Protein AF-A0A523XIL1-F1 (afdb_monomer_lite)

Radius of gyration: 17.93 Å; chains: 1; bounding box: 37×41×55 Å

Structure (mmCIF, N/CA/C/O backbone):
data_AF-A0A523XIL1-F1
#
_entry.id   AF-A0A523XIL1-F1
#
loop_
_atom_site.group_PDB
_atom_site.id
_atom_site.type_symbol
_atom_site.label_atom_id
_atom_site.label_alt_id
_atom_site.label_comp_id
_atom_site.label_asym_id
_atom_site.label_entity_id
_atom_site.label_seq_id
_atom_site.pdbx_PDB_ins_code
_atom_site.Cartn_x
_atom_site.Cartn_y
_atom_site.Cartn_z
_atom_site.occupancy
_atom_site.B_iso_or_equiv
_atom_site.auth_seq_id
_atom_site.auth_comp_id
_atom_site.auth_asym_id
_atom_site.auth_atom_id
_atom_site.pdbx_PDB_model_num
ATOM 1 N N . MET A 1 1 ? 28.418 19.303 -34.680 1.00 49.25 1 MET A N 1
ATOM 2 C CA . MET A 1 1 ? 26.936 19.279 -34.743 1.00 49.25 1 MET A CA 1
ATOM 3 C C . MET A 1 1 ? 26.366 18.131 -33.878 1.00 49.25 1 MET A C 1
ATOM 5 O O . MET A 1 1 ? 25.621 17.296 -34.366 1.00 49.25 1 MET A O 1
ATOM 9 N N . VAL A 1 2 ? 26.742 18.043 -32.588 1.00 55.78 2 VAL A N 1
ATOM 10 C CA . VAL A 1 2 ? 26.441 16.880 -31.701 1.00 55.78 2 VAL A CA 1
ATOM 11 C C . VAL A 1 2 ? 25.466 17.241 -30.556 1.00 55.78 2 VAL A C 1
ATOM 13 O O . VAL A 1 2 ? 25.177 16.432 -29.682 1.00 55.78 2 VAL A O 1
ATOM 16 N N . SER A 1 3 ? 24.906 18.452 -30.538 1.00 60.03 3 SER A N 1
ATOM 17 C CA . SER A 1 3 ? 24.359 19.044 -29.306 1.00 60.03 3 SER A CA 1
ATOM 18 C C . SER A 1 3 ? 22.837 19.013 -29.120 1.00 60.03 3 SER A C 1
ATOM 20 O O . SER A 1 3 ? 22.377 19.521 -28.111 1.00 60.03 3 SER A O 1
ATOM 22 N N . LEU A 1 4 ? 22.035 18.394 -29.994 1.00 55.69 4 LEU A N 1
ATOM 23 C CA . LEU A 1 4 ? 20.567 18.345 -29.796 1.00 55.69 4 LEU A CA 1
ATOM 24 C C . LEU A 1 4 ? 20.019 16.922 -29.633 1.00 55.69 4 LEU A C 1
ATOM 26 O O . LEU A 1 4 ? 19.179 16.668 -28.774 1.00 55.69 4 LEU A O 1
ATOM 30 N N . ARG A 1 5 ? 20.558 15.944 -30.371 1.00 58.25 5 ARG A N 1
ATOM 31 C CA . ARG A 1 5 ? 20.074 14.550 -30.340 1.00 58.25 5 ARG A CA 1
ATOM 32 C C . ARG A 1 5 ? 20.217 13.898 -28.960 1.00 58.25 5 ARG A C 1
ATOM 34 O O . ARG A 1 5 ? 19.351 13.136 -28.538 1.00 58.25 5 ARG A O 1
ATOM 41 N N . ARG A 1 6 ? 21.294 14.218 -28.237 1.00 58.06 6 ARG A N 1
ATOM 42 C CA . ARG A 1 6 ? 21.590 13.676 -26.900 1.00 58.06 6 ARG A CA 1
ATOM 43 C C . ARG A 1 6 ? 20.630 14.211 -25.825 1.00 58.06 6 ARG A C 1
ATOM 45 O O . ARG A 1 6 ? 20.288 13.470 -24.910 1.00 58.06 6 ARG A O 1
ATOM 52 N N . PHE A 1 7 ? 20.150 15.450 -25.974 1.00 60.69 7 PHE A N 1
ATOM 53 C CA . PHE A 1 7 ? 19.191 16.066 -25.050 1.00 60.69 7 PHE A CA 1
ATOM 54 C C . PHE A 1 7 ? 17.798 15.434 -25.131 1.00 60.69 7 PHE A C 1
ATOM 56 O O . PHE A 1 7 ? 17.161 15.259 -24.100 1.00 60.69 7 PHE A O 1
ATOM 63 N N . PHE A 1 8 ? 17.349 15.023 -26.320 1.00 64.38 8 PHE A N 1
ATOM 64 C CA . PHE A 1 8 ? 16.038 14.381 -26.481 1.00 64.38 8 PHE A CA 1
ATOM 65 C C . PHE A 1 8 ? 16.060 12.864 -26.250 1.00 64.38 8 PHE A C 1
ATOM 67 O O . PHE A 1 8 ? 15.080 12.301 -25.773 1.00 64.38 8 PHE A O 1
ATOM 74 N N . THR A 1 9 ? 17.166 12.181 -26.554 1.00 73.94 9 THR A N 1
ATOM 75 C CA . THR A 1 9 ? 17.228 10.709 -26.467 1.00 73.94 9 THR A CA 1
ATOM 76 C C . THR A 1 9 ? 17.473 10.187 -25.051 1.00 73.94 9 THR A C 1
ATOM 78 O O . THR A 1 9 ? 16.869 9.186 -24.679 1.00 73.94 9 THR A O 1
ATOM 81 N N . LEU A 1 10 ? 18.289 10.865 -24.233 1.00 75.12 10 LEU A N 1
ATOM 82 C CA . LEU A 1 10 ? 18.598 10.423 -22.864 1.00 75.12 10 LEU A CA 1
ATOM 83 C C . LEU A 1 10 ? 17.375 10.373 -21.921 1.00 75.12 10 LEU A C 1
ATOM 85 O O . LEU A 1 10 ? 17.272 9.420 -21.148 1.00 75.12 10 LEU A O 1
ATOM 89 N N . PRO A 1 11 ? 16.438 11.341 -21.933 1.00 84.12 11 PRO A N 1
ATOM 90 C CA . PRO A 1 11 ? 15.212 11.237 -21.143 1.00 84.12 11 PRO A CA 1
ATOM 91 C C . PRO A 1 11 ? 14.327 10.072 -21.597 1.00 84.12 11 PRO A C 1
ATOM 93 O O . PRO A 1 11 ? 13.795 9.351 -20.758 1.00 84.12 11 PRO A O 1
ATOM 96 N N . LEU A 1 12 ? 14.213 9.849 -22.910 1.00 77.31 12 LEU A N 1
ATOM 97 C CA . LEU A 1 12 ? 13.389 8.780 -23.479 1.00 77.31 12 LEU A CA 1
ATOM 98 C C . LEU A 1 12 ? 13.947 7.387 -23.161 1.00 77.31 12 LEU A C 1
ATOM 100 O O . LEU A 1 12 ? 13.182 6.490 -22.808 1.00 77.31 12 LEU A O 1
ATOM 104 N N . THR A 1 13 ? 15.270 7.197 -23.219 1.00 84.62 13 THR A N 1
ATOM 105 C CA . THR A 1 13 ? 15.893 5.927 -22.814 1.00 84.62 13 THR A CA 1
ATOM 106 C C . THR A 1 13 ? 15.729 5.684 -21.317 1.00 84.62 13 THR A C 1
ATOM 108 O O . THR A 1 13 ? 15.281 4.610 -20.930 1.00 84.62 13 THR A O 1
ATOM 111 N N . LYS A 1 14 ? 15.950 6.705 -20.476 1.00 83.56 14 LYS A N 1
ATOM 112 C CA . LYS A 1 14 ? 15.691 6.618 -19.028 1.00 83.56 14 LYS A CA 1
ATOM 113 C C . LYS A 1 14 ? 14.229 6.290 -18.711 1.00 83.56 14 LYS A C 1
ATOM 115 O O . LYS A 1 14 ? 13.961 5.525 -17.788 1.00 83.56 14 LYS A O 1
ATOM 120 N N . MET A 1 15 ? 13.276 6.847 -19.461 1.00 81.00 15 MET A N 1
ATOM 121 C CA . MET A 1 15 ? 11.856 6.505 -19.328 1.00 81.00 15 MET A CA 1
ATOM 122 C C . MET A 1 15 ? 11.587 5.050 -19.722 1.00 81.00 15 MET A C 1
ATOM 124 O O . MET A 1 15 ? 10.911 4.346 -18.976 1.00 81.00 15 MET A O 1
ATOM 128 N N . SER A 1 16 ? 12.147 4.593 -20.845 1.00 83.50 16 SER A N 1
ATOM 129 C CA . SER A 1 16 ? 12.032 3.206 -21.313 1.00 83.50 16 SER A CA 1
ATOM 130 C C . SER A 1 16 ? 12.562 2.209 -20.280 1.00 83.50 16 SER A C 1
ATOM 132 O O . SER A 1 16 ? 11.870 1.248 -19.938 1.00 83.50 16 SER A O 1
ATOM 134 N N . ASP A 1 17 ? 13.740 2.469 -19.712 1.00 88.12 17 ASP A N 1
ATOM 135 C CA . ASP A 1 17 ? 14.334 1.615 -18.680 1.00 88.12 17 ASP A CA 1
ATOM 136 C C . ASP A 1 17 ? 13.495 1.633 -17.396 1.00 88.12 17 ASP A C 1
ATOM 138 O O . ASP A 1 17 ? 13.123 0.574 -16.890 1.00 88.12 17 ASP A O 1
ATOM 142 N N . ARG A 1 18 ? 13.038 2.813 -16.951 1.00 83.44 18 ARG A N 1
ATOM 143 C CA . ARG A 1 18 ? 12.118 2.927 -15.807 1.00 83.44 18 ARG A CA 1
ATOM 144 C C . ARG A 1 18 ? 10.815 2.154 -16.029 1.00 83.44 18 ARG A C 1
ATOM 146 O O . ARG A 1 18 ? 10.288 1.560 -15.090 1.00 83.44 18 ARG A O 1
ATOM 153 N N . TRP A 1 19 ? 10.259 2.154 -17.240 1.00 81.38 19 TRP A N 1
ATOM 154 C CA . TRP A 1 19 ? 9.047 1.391 -17.556 1.00 81.38 19 TRP A CA 1
ATOM 155 C C . TRP A 1 19 ? 9.299 -0.115 -17.553 1.00 81.38 19 TRP A C 1
ATOM 157 O O . TRP A 1 19 ? 8.468 -0.868 -17.039 1.00 81.38 19 TRP A O 1
ATOM 167 N N . LYS A 1 20 ? 10.447 -0.561 -18.074 1.00 86.88 20 LYS A N 1
ATOM 168 C CA . LYS A 1 20 ? 10.866 -1.966 -17.984 1.00 86.88 20 LYS A CA 1
ATOM 169 C C . LYS A 1 20 ? 11.010 -2.397 -16.530 1.00 86.88 20 LYS A C 1
ATOM 171 O O . LYS A 1 20 ? 10.517 -3.466 -16.176 1.00 86.88 20 LYS A O 1
ATOM 176 N N . ASP A 1 21 ? 11.607 -1.562 -15.690 1.00 90.69 21 ASP A N 1
ATOM 17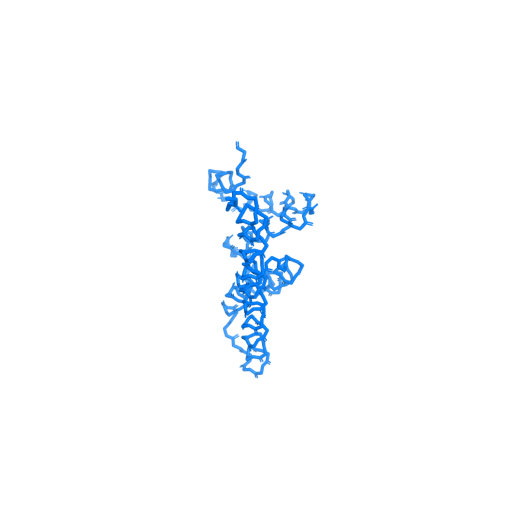7 C CA . ASP A 1 21 ? 11.802 -1.866 -14.275 1.00 90.69 21 ASP A CA 1
ATOM 178 C C . ASP A 1 21 ? 10.471 -1.937 -13.526 1.00 90.69 21 ASP A C 1
ATOM 180 O O . ASP A 1 21 ? 10.209 -2.923 -12.839 1.00 90.69 21 ASP A O 1
ATOM 184 N N . LYS A 1 22 ? 9.556 -0.984 -13.750 1.00 91.19 22 LYS A N 1
ATOM 185 C CA . LYS A 1 22 ? 8.187 -1.056 -13.205 1.00 91.19 22 LYS A CA 1
ATOM 186 C C . LYS A 1 22 ? 7.449 -2.316 -13.650 1.00 91.19 22 LYS A C 1
ATOM 188 O O . LYS A 1 22 ? 6.784 -2.959 -12.840 1.00 91.19 22 LYS A O 1
ATOM 193 N N . LYS A 1 23 ? 7.577 -2.698 -14.925 1.00 92.69 23 LYS A N 1
ATOM 194 C CA . LYS A 1 23 ? 6.959 -3.921 -15.456 1.00 92.69 23 LYS A CA 1
ATOM 195 C C . LYS A 1 23 ? 7.520 -5.171 -14.775 1.00 92.69 23 LYS A C 1
ATOM 197 O O . LYS A 1 23 ? 6.745 -6.059 -14.429 1.00 92.69 23 LYS A O 1
ATOM 202 N N . LYS A 1 24 ? 8.838 -5.237 -14.562 1.00 93.19 24 LYS A N 1
ATOM 203 C CA . LYS A 1 24 ? 9.487 -6.341 -13.838 1.00 93.19 24 LYS A CA 1
ATOM 204 C C . LYS A 1 24 ? 9.017 -6.416 -12.386 1.00 93.19 24 LYS A C 1
ATOM 206 O O . LYS A 1 24 ? 8.688 -7.503 -11.927 1.00 93.19 24 LYS A O 1
ATOM 211 N N . LEU A 1 25 ? 8.932 -5.276 -11.697 1.00 93.00 25 LEU A N 1
ATOM 212 C CA . LEU A 1 25 ? 8.442 -5.196 -10.317 1.00 93.00 25 LEU A CA 1
ATOM 213 C C . LEU A 1 25 ? 7.003 -5.708 -10.194 1.00 93.00 25 LEU A C 1
ATOM 215 O O . LEU A 1 25 ? 6.729 -6.548 -9.343 1.00 93.00 25 LEU A O 1
ATOM 219 N N . HIS A 1 26 ? 6.113 -5.268 -11.085 1.00 92.94 26 HIS A N 1
ATOM 220 C CA . HIS A 1 26 ? 4.731 -5.748 -11.120 1.00 92.94 26 HIS A CA 1
ATOM 221 C C . HIS A 1 26 ? 4.649 -7.257 -11.412 1.00 92.94 26 HIS A C 1
ATOM 223 O O . HIS A 1 26 ? 3.888 -7.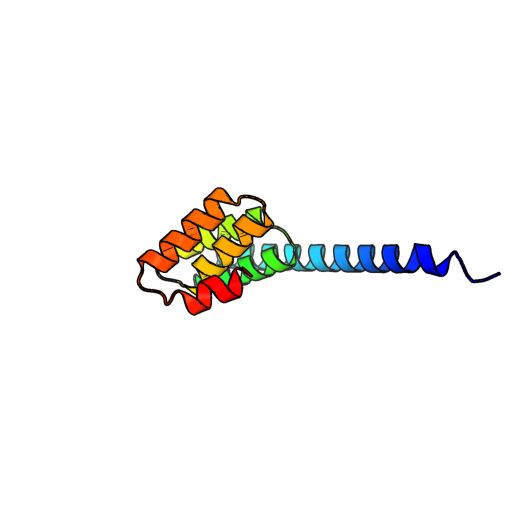982 -10.777 1.00 92.94 26 HIS A O 1
ATOM 229 N N . LEU A 1 27 ? 5.462 -7.772 -12.342 1.00 92.88 27 LEU A N 1
ATOM 230 C CA . LEU A 1 27 ? 5.479 -9.205 -12.643 1.00 92.88 27 LEU A CA 1
ATOM 231 C C . LEU A 1 27 ? 5.978 -10.039 -11.451 1.00 92.88 27 LEU A C 1
ATOM 233 O O . LEU A 1 27 ? 5.410 -11.093 -11.169 1.00 92.88 27 LEU A O 1
ATOM 237 N N . ALA A 1 28 ? 6.996 -9.552 -10.738 1.00 92.19 28 ALA A N 1
ATOM 238 C CA . ALA A 1 28 ? 7.493 -10.178 -9.516 1.00 92.19 28 ALA A CA 1
ATOM 239 C C . ALA A 1 28 ? 6.437 -10.167 -8.398 1.00 92.19 28 ALA A C 1
ATOM 241 O O . ALA A 1 28 ? 6.241 -11.178 -7.729 1.00 92.19 28 ALA A O 1
ATOM 242 N N . ALA A 1 29 ? 5.706 -9.060 -8.234 1.00 92.94 29 ALA A N 1
ATOM 243 C CA . ALA A 1 29 ? 4.587 -8.983 -7.298 1.00 92.94 29 ALA A CA 1
ATOM 244 C C . ALA A 1 29 ? 3.487 -9.998 -7.648 1.00 92.94 29 ALA A C 1
ATOM 246 O O . ALA A 1 29 ? 2.998 -10.716 -6.777 1.00 92.94 29 ALA A O 1
ATOM 247 N N . LYS A 1 30 ? 3.154 -10.131 -8.938 1.00 92.81 30 LYS A N 1
ATOM 248 C CA . LYS A 1 30 ? 2.168 -11.103 -9.419 1.00 92.81 30 LYS A CA 1
ATOM 249 C C . LYS A 1 30 ? 2.599 -12.549 -9.169 1.00 92.81 30 LYS A C 1
ATOM 251 O O . LYS A 1 30 ? 1.767 -13.348 -8.748 1.00 92.81 30 LYS A O 1
ATOM 256 N N . SER A 1 31 ? 3.867 -12.903 -9.405 1.00 90.94 31 SER A N 1
ATOM 257 C CA . SER A 1 31 ? 4.340 -14.267 -9.122 1.00 90.94 31 SER A CA 1
ATOM 258 C C . SER A 1 31 ? 4.320 -14.568 -7.622 1.00 90.94 31 SER A C 1
ATOM 260 O O . SER A 1 31 ? 3.853 -15.633 -7.224 1.00 90.94 31 SER A O 1
ATOM 262 N N . ALA A 1 32 ? 4.729 -13.607 -6.788 1.00 89.38 32 ALA A N 1
ATOM 263 C CA . ALA A 1 32 ? 4.662 -13.728 -5.336 1.00 89.38 32 ALA A CA 1
ATOM 264 C C . ALA A 1 32 ? 3.213 -13.884 -4.839 1.00 89.38 32 ALA A C 1
ATOM 266 O O . ALA A 1 32 ? 2.953 -14.729 -3.987 1.00 89.38 32 ALA A O 1
ATOM 267 N N . TYR A 1 33 ? 2.259 -13.146 -5.416 1.00 90.19 33 TYR A N 1
ATOM 268 C CA . TYR A 1 33 ? 0.837 -13.279 -5.084 1.00 90.19 33 TYR A CA 1
ATOM 269 C C . TYR A 1 33 ? 0.252 -14.640 -5.475 1.00 90.19 33 TYR A C 1
ATOM 271 O O . TYR A 1 33 ? -0.545 -15.210 -4.733 1.00 90.19 33 TYR A O 1
ATOM 279 N N . LEU A 1 34 ? 0.657 -15.192 -6.622 1.00 89.00 34 LEU A N 1
ATOM 280 C CA . LEU A 1 34 ? 0.248 -16.540 -7.022 1.00 89.00 34 LEU A CA 1
ATOM 281 C C . LEU A 1 34 ? 0.801 -17.605 -6.066 1.00 89.00 34 LEU A C 1
ATOM 283 O O . LEU A 1 34 ? 0.048 -18.491 -5.670 1.00 89.00 34 LEU A O 1
ATOM 287 N N . SER A 1 35 ? 2.067 -17.486 -5.647 1.00 84.88 35 SER A N 1
ATOM 288 C CA . SER A 1 35 ? 2.654 -18.360 -4.616 1.00 84.88 35 SER A CA 1
ATOM 289 C C . SER A 1 35 ? 1.843 -18.302 -3.322 1.00 84.88 35 SER A C 1
ATOM 291 O O . SER A 1 35 ? 1.387 -19.331 -2.830 1.00 84.88 35 SER A O 1
ATOM 293 N N . TYR A 1 36 ? 1.557 -17.086 -2.845 1.00 86.81 36 TYR A N 1
ATOM 294 C CA . TYR A 1 36 ? 0.737 -16.849 -1.657 1.00 86.81 36 TYR A CA 1
ATOM 295 C C . TYR A 1 36 ? -0.650 -17.511 -1.759 1.00 86.81 36 TYR A C 1
ATOM 297 O O . TYR A 1 36 ? -1.084 -18.192 -0.830 1.00 86.81 36 TYR A O 1
ATOM 305 N N . LYS A 1 37 ? -1.334 -17.367 -2.905 1.00 83.81 37 LYS A N 1
ATOM 306 C CA . LYS A 1 37 ? -2.659 -17.962 -3.168 1.00 83.81 37 LYS A CA 1
ATOM 307 C C . LYS A 1 37 ? -2.660 -19.490 -3.108 1.00 83.81 37 LYS A C 1
ATOM 309 O O . LYS A 1 37 ? -3.658 -20.062 -2.680 1.00 83.81 37 LYS A O 1
ATOM 314 N N . ILE A 1 38 ? -1.588 -20.132 -3.572 1.00 82.75 38 ILE A N 1
ATOM 315 C CA . ILE A 1 38 ? -1.473 -21.595 -3.633 1.00 82.75 38 ILE A CA 1
ATOM 316 C C . ILE A 1 38 ? -1.074 -22.160 -2.267 1.00 82.75 38 ILE A C 1
ATOM 318 O O . ILE A 1 38 ? -1.662 -23.140 -1.819 1.00 82.75 38 ILE A O 1
ATOM 322 N N . GLY A 1 39 ? -0.101 -21.536 -1.600 1.00 71.62 39 GLY A N 1
ATOM 323 C CA . GLY A 1 39 ? 0.441 -22.015 -0.328 1.00 71.62 39 GLY A CA 1
ATOM 324 C C . GLY A 1 39 ? -0.355 -21.606 0.914 1.00 71.62 39 GLY A C 1
ATOM 325 O O . GLY A 1 39 ? -0.106 -22.174 1.972 1.00 71.62 39 GLY A O 1
ATOM 326 N N . LYS A 1 40 ? -1.287 -20.638 0.805 1.00 65.69 40 LYS A N 1
ATOM 327 C CA . LYS A 1 40 ? -1.899 -19.927 1.952 1.00 65.69 40 LYS A CA 1
ATOM 328 C C . LYS A 1 40 ? -0.827 -19.529 2.977 1.00 65.69 40 LYS A C 1
ATOM 330 O O . LYS A 1 40 ? -0.847 -19.949 4.130 1.00 65.69 40 LYS A O 1
ATOM 335 N N . GLU A 1 41 ? 0.147 -18.768 2.493 1.00 67.06 41 GLU A N 1
ATOM 336 C CA . GLU A 1 41 ? 1.334 -18.370 3.252 1.00 67.06 41 GLU A CA 1
ATOM 337 C C . GLU A 1 41 ? 1.035 -17.317 4.340 1.00 67.06 41 GLU A C 1
ATOM 339 O O . GLU A 1 41 ? -0.070 -16.781 4.454 1.00 67.06 41 GLU A O 1
ATOM 344 N N . ASP A 1 42 ? 2.081 -17.013 5.111 1.00 81.00 42 ASP A N 1
ATOM 345 C CA . ASP A 1 42 ? 2.197 -15.897 6.050 1.00 81.00 42 ASP A CA 1
ATOM 346 C C . ASP A 1 42 ? 1.580 -14.592 5.489 1.00 81.00 42 ASP A C 1
ATOM 348 O O . ASP A 1 42 ? 1.976 -14.145 4.402 1.00 81.00 42 ASP A O 1
ATOM 352 N N . PRO A 1 43 ? 0.640 -13.948 6.212 1.00 82.88 43 PRO A N 1
ATOM 353 C CA . PRO A 1 43 ? 0.095 -12.641 5.852 1.00 82.88 43 PRO A CA 1
ATOM 354 C C . PRO A 1 43 ? 1.170 -11.599 5.528 1.00 82.88 43 PRO A C 1
ATOM 356 O O . PRO A 1 43 ? 0.955 -10.761 4.655 1.00 82.88 43 PRO A O 1
ATOM 359 N N . GLU A 1 44 ? 2.357 -11.663 6.139 1.00 86.62 44 GLU A N 1
ATOM 360 C CA . GLU A 1 44 ? 3.462 -10.730 5.873 1.00 86.62 44 GLU A CA 1
ATOM 361 C C . GLU A 1 44 ? 3.900 -10.721 4.396 1.00 86.62 44 GLU A C 1
ATOM 363 O O . GLU A 1 44 ? 4.409 -9.718 3.879 1.00 86.62 44 GLU A O 1
ATOM 368 N N . ARG A 1 45 ? 3.614 -11.801 3.658 1.00 88.38 45 ARG A N 1
ATOM 369 C CA . ARG A 1 45 ? 3.816 -11.876 2.209 1.00 88.38 45 ARG A CA 1
ATOM 370 C C . ARG A 1 45 ? 2.990 -10.834 1.453 1.00 88.38 45 ARG A C 1
ATOM 372 O O . ARG A 1 45 ? 3.505 -10.237 0.505 1.00 88.38 45 ARG A O 1
ATOM 379 N N . LEU A 1 46 ? 1.754 -10.562 1.880 1.00 90.81 46 LEU A N 1
ATOM 380 C CA . LEU A 1 46 ? 0.894 -9.534 1.276 1.00 90.81 46 LEU A CA 1
ATOM 381 C C . LEU A 1 46 ? 1.524 -8.147 1.389 1.00 90.81 46 LEU A C 1
ATOM 383 O O . LEU A 1 46 ? 1.486 -7.372 0.434 1.00 90.81 46 LEU A O 1
ATOM 387 N N . LEU A 1 47 ? 2.184 -7.857 2.510 1.00 91.69 47 LEU A N 1
ATOM 388 C CA . LEU A 1 47 ? 2.849 -6.578 2.730 1.00 91.69 47 LEU A CA 1
ATOM 389 C C . LEU A 1 47 ? 4.070 -6.402 1.809 1.00 91.69 47 LEU A C 1
ATOM 391 O O . LEU A 1 47 ? 4.306 -5.317 1.268 1.00 91.69 47 LEU A O 1
ATOM 395 N N . GLN A 1 48 ? 4.815 -7.482 1.560 1.00 91.56 48 GLN A N 1
ATOM 396 C CA . GLN A 1 48 ? 5.909 -7.487 0.583 1.00 91.56 48 GLN A CA 1
ATOM 397 C C . GLN A 1 48 ? 5.396 -7.288 -0.852 1.00 91.56 48 GLN A C 1
ATOM 399 O O . GLN A 1 48 ? 5.971 -6.502 -1.609 1.00 91.56 48 GLN A O 1
ATOM 404 N N . ILE A 1 49 ? 4.302 -7.962 -1.221 1.00 93.75 49 ILE A N 1
ATOM 405 C CA . ILE A 1 49 ? 3.654 -7.819 -2.534 1.00 93.75 49 ILE A CA 1
ATOM 406 C C . ILE A 1 49 ? 3.161 -6.379 -2.724 1.00 93.75 49 ILE A C 1
ATOM 408 O O . ILE A 1 49 ? 3.462 -5.753 -3.742 1.00 93.75 49 ILE A O 1
ATOM 412 N N . ALA A 1 50 ? 2.482 -5.817 -1.722 1.00 94.56 50 ALA A N 1
ATOM 413 C CA . ALA A 1 50 ? 2.013 -4.436 -1.726 1.00 94.56 50 ALA A CA 1
ATOM 414 C C . ALA A 1 50 ? 3.161 -3.436 -1.941 1.00 94.56 50 ALA A C 1
ATOM 416 O O . ALA A 1 50 ? 3.037 -2.524 -2.761 1.00 94.56 50 ALA A O 1
ATOM 417 N N . ALA A 1 51 ? 4.302 -3.632 -1.271 1.00 92.75 51 ALA A N 1
ATOM 418 C CA . ALA A 1 51 ? 5.484 -2.789 -1.437 1.00 92.75 51 ALA A CA 1
ATOM 419 C C . ALA A 1 51 ? 6.091 -2.877 -2.851 1.00 92.75 51 ALA A C 1
ATOM 421 O O . ALA A 1 51 ? 6.559 -1.867 -3.386 1.00 92.75 51 ALA A O 1
ATOM 422 N N . LEU A 1 52 ? 6.076 -4.058 -3.479 1.00 94.19 52 LEU A N 1
ATOM 423 C CA . LEU A 1 52 ? 6.519 -4.228 -4.867 1.00 94.19 52 LEU A CA 1
ATOM 424 C C . LEU A 1 52 ? 5.586 -3.510 -5.847 1.00 94.19 52 LEU A C 1
ATOM 426 O O . LEU A 1 52 ? 6.067 -2.775 -6.712 1.00 94.19 52 LEU A O 1
ATOM 430 N N . GLU A 1 53 ? 4.270 -3.649 -5.676 1.00 95.06 53 GLU A N 1
ATOM 431 C CA . GLU A 1 53 ? 3.284 -2.923 -6.488 1.00 95.06 53 GLU A CA 1
ATOM 432 C C . GLU A 1 53 ? 3.379 -1.408 -6.295 1.00 95.06 53 GLU A C 1
ATOM 434 O O . GLU A 1 53 ? 3.242 -0.641 -7.250 1.00 95.06 53 GLU A O 1
ATOM 439 N N . MET A 1 54 ? 3.713 -0.966 -5.080 1.00 93.75 54 MET A N 1
ATOM 440 C CA . MET A 1 54 ? 3.897 0.448 -4.775 1.00 93.75 54 MET A CA 1
ATOM 441 C C . MET A 1 54 ? 5.078 1.031 -5.560 1.00 93.75 54 MET A C 1
ATOM 443 O O . MET A 1 54 ? 4.967 2.105 -6.156 1.00 93.75 54 MET A O 1
ATOM 447 N N . LYS A 1 55 ? 6.194 0.289 -5.634 1.00 92.69 55 LYS A N 1
ATOM 448 C CA . LYS A 1 55 ? 7.359 0.639 -6.469 1.00 92.69 55 LYS A CA 1
ATOM 449 C C . LYS A 1 55 ? 7.047 0.556 -7.967 1.00 92.69 55 LYS A C 1
ATOM 451 O O . LYS A 1 55 ? 7.606 1.323 -8.749 1.00 92.69 55 LYS A O 1
ATOM 456 N N . ALA A 1 56 ? 6.143 -0.338 -8.366 1.00 94.12 56 ALA A N 1
ATOM 457 C CA . ALA A 1 56 ? 5.626 -0.421 -9.730 1.00 94.12 56 ALA A CA 1
ATOM 458 C C . ALA A 1 56 ? 4.612 0.693 -10.073 1.00 94.12 56 ALA A C 1
ATOM 460 O O . ALA A 1 56 ? 4.177 0.784 -11.223 1.00 94.12 56 ALA A O 1
ATOM 461 N N . GLU A 1 57 ? 4.266 1.552 -9.105 1.00 94.19 57 GLU A N 1
ATOM 462 C CA . GLU A 1 57 ? 3.250 2.611 -9.195 1.00 94.19 57 GLU A CA 1
ATOM 463 C C . GLU A 1 57 ? 1.838 2.079 -9.508 1.00 94.19 57 GLU A C 1
ATOM 465 O O . GLU A 1 57 ? 1.009 2.749 -10.124 1.00 94.19 57 GLU A O 1
ATOM 470 N N . LYS A 1 58 ? 1.546 0.849 -9.074 1.00 95.75 58 LYS A N 1
ATOM 471 C CA . LYS A 1 58 ? 0.239 0.196 -9.201 1.00 95.75 58 LYS A CA 1
ATOM 472 C C . LYS A 1 58 ? -0.590 0.396 -7.935 1.00 95.75 58 LYS A C 1
ATOM 474 O O . LYS A 1 58 ? -0.973 -0.556 -7.263 1.00 95.75 58 LYS A O 1
ATOM 479 N N . TYR A 1 59 ? -0.898 1.655 -7.638 1.00 95.25 59 TYR A N 1
ATOM 480 C CA . TYR A 1 59 ? -1.487 2.065 -6.360 1.00 95.25 59 TYR A CA 1
ATOM 481 C C . TYR A 1 59 ? -2.822 1.381 -6.035 1.00 95.25 59 TYR A C 1
ATOM 483 O O . TYR A 1 59 ? -3.008 0.950 -4.906 1.00 95.25 59 TYR A O 1
ATOM 491 N N . ASN A 1 60 ? -3.703 1.176 -7.021 1.00 95.56 60 ASN A N 1
ATOM 492 C CA . ASN A 1 60 ? -4.958 0.433 -6.822 1.00 95.56 60 ASN A CA 1
ATOM 493 C C . ASN A 1 60 ? -4.740 -1.014 -6.342 1.00 95.56 60 ASN A C 1
ATOM 495 O O . ASN A 1 60 ? -5.488 -1.506 -5.504 1.00 95.56 60 ASN A O 1
ATOM 499 N N . LEU A 1 61 ? -3.716 -1.704 -6.862 1.00 94.50 61 LEU A N 1
ATOM 500 C CA . LEU A 1 61 ? -3.383 -3.061 -6.413 1.00 94.50 61 LEU A CA 1
ATOM 501 C C . LEU A 1 61 ? -2.742 -3.033 -5.028 1.00 94.50 61 LEU A C 1
ATOM 503 O O . LEU A 1 61 ? -3.074 -3.863 -4.189 1.00 94.50 61 LEU A O 1
ATOM 507 N N . THR A 1 62 ? -1.869 -2.055 -4.774 1.00 96.25 62 THR A N 1
ATOM 508 C CA . THR A 1 62 ? -1.291 -1.840 -3.445 1.00 96.25 62 THR A CA 1
ATOM 509 C C . THR A 1 62 ? -2.373 -1.637 -2.388 1.00 96.25 62 THR A C 1
ATOM 511 O O . THR A 1 62 ? -2.311 -2.294 -1.356 1.00 96.25 62 THR A O 1
ATOM 514 N N . ILE A 1 63 ? -3.362 -0.776 -2.652 1.00 96.31 63 ILE A N 1
ATOM 515 C CA . ILE A 1 63 ? -4.495 -0.521 -1.751 1.00 96.31 63 ILE A CA 1
ATOM 516 C C . ILE A 1 63 ? -5.196 -1.834 -1.412 1.00 96.31 63 ILE A C 1
ATOM 518 O O . ILE A 1 63 ? -5.268 -2.192 -0.243 1.00 96.31 63 ILE A O 1
ATOM 522 N N . ARG A 1 64 ? -5.589 -2.604 -2.432 1.00 95.19 64 ARG A N 1
ATOM 523 C CA . ARG A 1 64 ? -6.276 -3.884 -2.240 1.00 95.19 64 ARG A CA 1
ATOM 524 C C . ARG A 1 64 ? -5.470 -4.867 -1.385 1.00 95.19 64 ARG A C 1
ATOM 526 O O . ARG A 1 64 ? -6.007 -5.451 -0.457 1.00 95.19 64 ARG A O 1
ATOM 533 N N . TYR A 1 65 ? -4.181 -5.050 -1.673 1.00 94.38 65 TYR A N 1
ATOM 534 C CA . TYR A 1 65 ? -3.354 -5.992 -0.908 1.00 94.38 65 TYR A CA 1
ATOM 535 C C . TYR A 1 65 ? -3.112 -5.543 0.537 1.00 94.38 65 TYR A C 1
ATOM 537 O O . TYR A 1 65 ? -2.951 -6.383 1.419 1.00 94.38 65 TYR A O 1
ATOM 545 N N . LEU A 1 66 ? -3.071 -4.233 0.788 1.00 94.38 66 LEU A N 1
ATOM 546 C CA . LEU A 1 66 ? -2.966 -3.692 2.141 1.00 94.38 66 LEU A CA 1
ATOM 547 C C . LEU A 1 66 ? -4.283 -3.814 2.906 1.00 94.38 66 LEU A C 1
ATOM 549 O O . LEU A 1 66 ? -4.239 -4.088 4.099 1.00 94.38 66 LEU A O 1
ATOM 553 N N . GLU A 1 67 ? -5.426 -3.648 2.242 1.00 92.94 67 GLU A N 1
ATOM 554 C CA . GLU A 1 67 ? -6.747 -3.901 2.827 1.00 92.94 67 GLU A CA 1
ATOM 555 C C . GLU A 1 67 ? -6.890 -5.374 3.218 1.00 92.94 67 GLU A C 1
ATOM 557 O O . GLU A 1 67 ? -7.127 -5.650 4.392 1.00 92.94 67 GLU A O 1
ATOM 562 N N . ASP A 1 68 ? -6.596 -6.304 2.300 1.00 91.50 68 ASP A N 1
ATOM 563 C CA . ASP A 1 68 ? -6.583 -7.749 2.577 1.00 91.50 68 ASP A CA 1
ATOM 564 C C . ASP A 1 68 ? -5.661 -8.084 3.776 1.00 91.50 68 ASP A C 1
ATOM 566 O O . ASP A 1 68 ? -5.983 -8.910 4.629 1.00 91.50 68 ASP A O 1
ATOM 570 N N . TYR A 1 69 ? -4.496 -7.431 3.879 1.00 92.69 69 TYR A N 1
ATOM 571 C CA . TYR A 1 69 ? -3.578 -7.626 5.006 1.00 92.69 69 TYR A CA 1
ATOM 572 C C . TYR A 1 69 ? -4.117 -7.049 6.322 1.00 92.69 69 TYR A C 1
ATOM 574 O O . TYR A 1 69 ? -3.926 -7.647 7.380 1.00 92.69 69 TYR A O 1
ATOM 582 N N . LEU A 1 70 ? -4.769 -5.887 6.279 1.00 89.88 70 LEU A N 1
ATOM 583 C CA . LEU A 1 70 ? -5.338 -5.225 7.453 1.00 89.88 70 LEU A CA 1
ATOM 584 C C . LEU A 1 70 ? -6.584 -5.938 7.982 1.00 89.88 70 LEU A C 1
ATOM 586 O O . LEU A 1 70 ? -6.851 -5.834 9.175 1.00 89.88 70 LEU A O 1
ATOM 590 N N . GLU A 1 71 ? -7.306 -6.695 7.153 1.00 90.50 71 GLU A N 1
ATOM 591 C CA . GLU A 1 71 ? -8.349 -7.613 7.634 1.00 90.50 71 GLU A CA 1
ATOM 592 C C . GLU A 1 71 ? -7.768 -8.679 8.573 1.00 90.50 71 GLU A C 1
ATOM 594 O O . GLU A 1 71 ? -8.375 -9.021 9.587 1.00 90.50 71 GLU A O 1
ATOM 599 N N . LEU A 1 72 ? -6.560 -9.164 8.269 1.00 88.56 72 LEU A N 1
ATOM 600 C CA . LEU A 1 72 ? -5.850 -10.155 9.080 1.00 88.56 72 LEU A CA 1
ATOM 601 C C . LEU A 1 72 ? -5.101 -9.511 10.254 1.00 88.56 72 LEU A C 1
ATOM 603 O O . LEU A 1 72 ? -5.017 -10.097 11.330 1.00 88.56 72 LEU A O 1
ATOM 607 N N . ASN A 1 73 ? -4.576 -8.297 10.059 1.00 86.69 73 ASN A N 1
ATOM 608 C CA . ASN A 1 73 ? -3.771 -7.564 11.036 1.00 86.69 73 ASN A CA 1
ATOM 609 C C . ASN A 1 73 ? -4.254 -6.108 11.213 1.00 86.69 73 ASN A C 1
ATOM 611 O O . ASN A 1 73 ? -3.538 -5.170 10.835 1.00 86.69 73 ASN A O 1
ATOM 615 N N . PRO A 1 74 ? -5.414 -5.866 11.859 1.00 83.88 74 PRO A N 1
ATOM 616 C CA . PRO A 1 74 ? -6.041 -4.535 11.916 1.00 83.88 74 PRO A CA 1
ATOM 617 C C . PRO A 1 74 ? -5.232 -3.459 12.657 1.00 83.88 74 PRO A C 1
ATOM 619 O O . PRO A 1 74 ? -5.565 -2.272 12.621 1.00 83.88 74 PRO A O 1
ATOM 622 N N . GLY A 1 75 ? -4.212 -3.866 13.415 1.00 80.69 75 GLY A N 1
ATOM 623 C CA . GLY A 1 75 ? -3.329 -2.993 14.191 1.00 80.69 75 GLY A CA 1
ATOM 624 C C . GLY A 1 75 ? -1.982 -2.701 13.534 1.00 80.69 75 GLY A C 1
ATOM 625 O O . GLY A 1 75 ? -1.140 -2.069 14.165 1.00 80.69 75 GLY 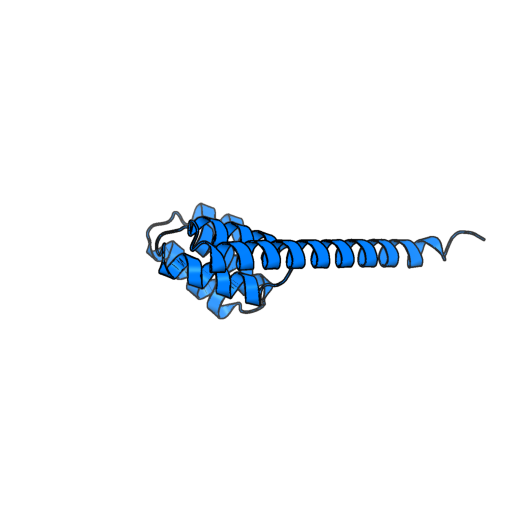A O 1
ATOM 626 N N . SER A 1 76 ? -1.733 -3.171 12.308 1.00 86.06 76 SER A N 1
ATOM 627 C CA . SER A 1 76 ? -0.427 -2.973 11.681 1.00 86.06 76 SER A CA 1
ATOM 628 C C . SER A 1 76 ? -0.227 -1.524 11.238 1.00 86.06 76 SER A C 1
ATOM 630 O O . SER A 1 76 ? -0.689 -1.105 10.173 1.00 86.06 76 SER A O 1
ATOM 632 N N . LYS A 1 77 ? 0.537 -0.773 12.040 1.00 82.56 77 LYS A N 1
ATOM 633 C CA . LYS A 1 77 ? 0.912 0.624 11.764 1.00 82.56 77 LYS A CA 1
ATOM 634 C C . LYS A 1 77 ? 1.543 0.783 10.387 1.00 82.56 77 LYS A C 1
ATOM 636 O O . LYS A 1 77 ? 1.192 1.665 9.611 1.00 82.56 77 LYS A O 1
ATOM 641 N N . LYS A 1 78 ? 2.455 -0.136 10.059 1.00 85.38 78 LYS A N 1
ATOM 642 C CA . LYS A 1 78 ? 3.174 -0.164 8.784 1.00 85.38 78 LYS A CA 1
ATOM 643 C C . LYS A 1 78 ? 2.212 -0.288 7.604 1.00 85.38 78 LYS A C 1
ATOM 645 O O . LYS A 1 78 ? 2.380 0.415 6.611 1.00 85.38 78 LYS A O 1
ATOM 650 N N . ALA A 1 79 ? 1.211 -1.161 7.708 1.00 89.75 79 ALA A N 1
ATOM 651 C CA . ALA A 1 79 ? 0.229 -1.347 6.648 1.00 89.75 79 ALA A CA 1
ATOM 652 C C . ALA A 1 79 ? -0.709 -0.140 6.517 1.00 89.75 79 ALA A C 1
ATOM 654 O O . ALA A 1 79 ? -0.934 0.317 5.399 1.00 89.75 79 ALA A O 1
ATOM 655 N N . LEU A 1 80 ? -1.180 0.429 7.632 1.00 87.88 80 LEU A N 1
ATOM 656 C CA . LEU A 1 80 ? -1.999 1.646 7.615 1.00 87.88 80 LEU A CA 1
ATOM 657 C C . LEU A 1 80 ? -1.245 2.842 7.010 1.00 87.88 80 LEU A C 1
ATOM 659 O O . LEU A 1 80 ? -1.794 3.575 6.186 1.00 87.88 80 LEU A O 1
ATOM 663 N N . LEU A 1 81 ? 0.036 3.004 7.351 1.00 86.38 81 LEU A N 1
ATOM 664 C CA . LEU A 1 81 ? 0.895 4.042 6.785 1.00 86.38 81 LEU A CA 1
ATOM 665 C C . LEU A 1 81 ? 1.055 3.870 5.271 1.00 86.38 81 LEU A C 1
ATOM 667 O O . LEU A 1 81 ? 0.831 4.809 4.506 1.00 86.38 81 LEU A O 1
ATOM 671 N N . LEU A 1 82 ? 1.411 2.660 4.827 1.00 90.31 82 LEU A N 1
ATOM 672 C CA . LEU A 1 82 ? 1.529 2.351 3.403 1.00 90.31 82 LEU A CA 1
ATOM 673 C C . LEU A 1 82 ? 0.202 2.568 2.665 1.00 90.31 82 LEU A C 1
ATOM 675 O O . LEU A 1 82 ? 0.227 3.035 1.527 1.00 90.31 82 LEU A O 1
ATOM 679 N N . LEU A 1 83 ? -0.934 2.289 3.309 1.00 92.56 83 LEU A N 1
ATOM 680 C CA . LEU A 1 83 ? -2.265 2.451 2.730 1.00 92.56 83 LEU A CA 1
ATOM 681 C C . LEU A 1 83 ? -2.598 3.932 2.519 1.00 92.56 83 LEU A C 1
ATOM 683 O O . LEU A 1 83 ? -3.009 4.310 1.424 1.00 92.56 83 LEU A O 1
ATOM 687 N N . GLY A 1 84 ? -2.334 4.789 3.509 1.00 90.31 84 GLY A N 1
ATOM 688 C CA . GLY A 1 84 ? -2.502 6.238 3.361 1.00 90.31 84 GLY A CA 1
ATOM 689 C C . GLY A 1 84 ? -1.602 6.830 2.266 1.00 90.31 84 GLY A C 1
ATOM 690 O O . GLY A 1 84 ? -2.060 7.602 1.420 1.00 90.31 84 GLY A O 1
ATOM 691 N N . ILE A 1 85 ? -0.337 6.389 2.184 1.00 90.81 85 ILE A N 1
ATOM 692 C CA . ILE A 1 85 ? 0.570 6.788 1.091 1.00 90.81 85 ILE A CA 1
ATOM 693 C C . ILE A 1 85 ? 0.033 6.303 -0.264 1.00 90.81 85 ILE A C 1
ATOM 695 O O . ILE A 1 85 ? 0.103 7.048 -1.247 1.00 90.81 85 ILE A O 1
ATOM 699 N N . ALA A 1 86 ? -0.487 5.075 -0.337 1.00 93.88 86 ALA A N 1
ATOM 700 C CA . ALA A 1 86 ? -1.051 4.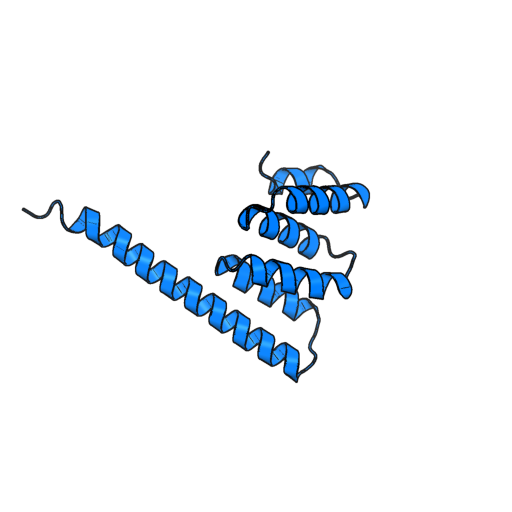507 -1.555 1.00 93.88 86 ALA A CA 1
ATOM 701 C C . ALA A 1 86 ? -2.276 5.294 -2.029 1.00 93.88 86 ALA A C 1
ATOM 703 O O . ALA A 1 86 ? -2.302 5.698 -3.190 1.00 93.88 86 ALA A O 1
ATOM 704 N N . TYR A 1 87 ? -3.216 5.615 -1.136 1.00 93.81 87 TYR A N 1
ATOM 705 C CA . TYR A 1 87 ? -4.373 6.459 -1.440 1.00 93.81 87 TYR A CA 1
ATOM 706 C C . TYR A 1 87 ? -3.965 7.851 -1.936 1.00 93.81 87 TYR A C 1
ATOM 708 O O . TYR A 1 87 ? -4.396 8.277 -3.010 1.00 93.81 87 TYR A O 1
ATOM 716 N N . ARG A 1 88 ? -3.018 8.510 -1.255 1.00 90.50 88 ARG A N 1
ATOM 717 C CA . ARG A 1 88 ? -2.484 9.813 -1.683 1.00 90.50 88 ARG A CA 1
ATOM 718 C C . ARG A 1 88 ? -1.848 9.755 -3.073 1.00 90.50 88 ARG A C 1
ATOM 720 O O . ARG A 1 88 ? -2.064 10.637 -3.901 1.00 90.50 88 ARG A O 1
ATOM 727 N N . ARG A 1 89 ? -1.049 8.721 -3.352 1.00 91.69 89 ARG A N 1
ATOM 728 C CA . ARG A 1 89 ? -0.407 8.511 -4.664 1.00 91.69 89 ARG A CA 1
ATOM 729 C C . ARG A 1 89 ? -1.418 8.141 -5.751 1.00 91.69 89 ARG A C 1
ATOM 731 O O . ARG A 1 89 ? -1.204 8.489 -6.910 1.00 91.69 89 ARG A O 1
ATOM 738 N N . ASN A 1 90 ? -2.523 7.511 -5.364 1.00 94.19 90 ASN A N 1
ATOM 739 C CA . ASN A 1 90 ? -3.678 7.241 -6.213 1.00 94.19 90 ASN A CA 1
ATOM 740 C C . ASN A 1 90 ? -4.594 8.465 -6.410 1.00 94.19 90 ASN A C 1
ATOM 742 O O . ASN A 1 90 ? -5.567 8.366 -7.149 1.00 94.19 90 ASN A O 1
ATOM 746 N N . LYS A 1 91 ? -4.263 9.614 -5.795 1.00 93.06 91 LYS A N 1
ATOM 747 C CA . LYS A 1 91 ? -5.042 10.869 -5.791 1.00 93.06 91 LYS A CA 1
ATOM 748 C C . LYS A 1 91 ? -6.393 10.786 -5.074 1.00 93.06 91 LYS A C 1
ATOM 750 O O . LYS A 1 91 ? -7.225 11.672 -5.237 1.00 93.06 91 LYS A O 1
ATOM 755 N N . ASP A 1 92 ? -6.592 9.758 -4.259 1.00 92.62 92 ASP A N 1
ATOM 756 C CA . ASP A 1 92 ? -7.749 9.629 -3.379 1.00 92.62 92 ASP A CA 1
ATOM 757 C C . ASP A 1 92 ? -7.399 10.263 -2.026 1.00 92.62 92 ASP A C 1
ATOM 759 O O . ASP A 1 92 ? -6.999 9.604 -1.063 1.00 92.62 92 ASP A O 1
ATOM 763 N N . TYR A 1 93 ? -7.406 11.596 -2.009 1.00 87.69 93 TYR A N 1
ATOM 764 C CA . TYR A 1 93 ? -6.967 12.379 -0.854 1.00 87.69 93 TYR A CA 1
ATOM 765 C C . TYR A 1 93 ? -7.923 12.241 0.334 1.00 87.69 93 TYR A C 1
ATOM 767 O O . TYR A 1 93 ? -7.475 12.251 1.477 1.00 87.69 93 TY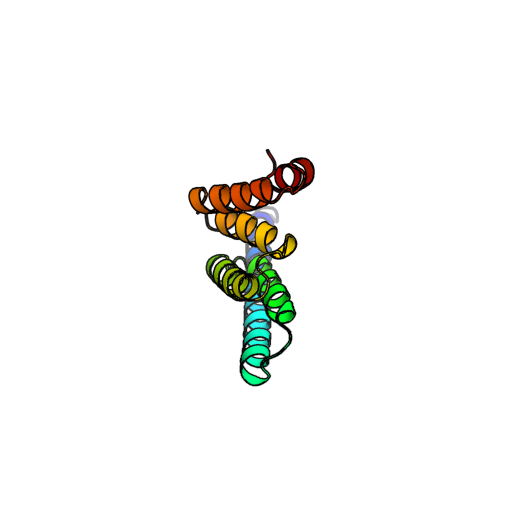R A O 1
ATOM 775 N N . GLU A 1 94 ? -9.216 12.068 0.065 1.00 88.88 94 GLU A N 1
ATOM 776 C CA . GLU A 1 94 ? -10.257 11.902 1.080 1.00 88.88 94 GLU A CA 1
ATOM 777 C C . GLU A 1 94 ? -10.014 10.631 1.894 1.00 88.88 94 GLU A C 1
ATOM 779 O O . GLU A 1 94 ? -9.888 10.693 3.120 1.00 88.88 94 GLU A O 1
ATOM 784 N N . LYS A 1 95 ? -9.827 9.489 1.218 1.00 88.25 95 LYS A N 1
ATOM 785 C CA . LYS A 1 95 ? -9.502 8.237 1.911 1.00 88.25 95 LYS A CA 1
ATOM 786 C C . LYS A 1 95 ? -8.129 8.263 2.555 1.00 88.25 95 LYS A C 1
ATOM 788 O O . LYS A 1 95 ? -7.962 7.692 3.630 1.00 88.25 95 LYS A O 1
ATOM 793 N N . ALA A 1 96 ? -7.146 8.933 1.949 1.00 88.00 96 ALA A N 1
ATOM 794 C CA . ALA A 1 96 ? -5.843 9.100 2.585 1.00 88.00 96 ALA A CA 1
ATOM 795 C C . ALA A 1 96 ? -5.997 9.782 3.955 1.00 88.00 96 ALA A C 1
ATOM 797 O O . ALA A 1 96 ? -5.522 9.250 4.957 1.00 88.00 96 ALA A O 1
ATOM 798 N N . ILE A 1 97 ? -6.728 10.902 4.016 1.00 83.69 97 ILE A N 1
ATOM 799 C CA . ILE A 1 97 ? -7.009 11.623 5.265 1.00 83.69 97 ILE A CA 1
ATOM 800 C C . ILE A 1 97 ? -7.762 10.728 6.255 1.00 83.69 97 ILE A C 1
ATOM 802 O O . ILE A 1 97 ? -7.381 10.673 7.422 1.00 83.69 97 ILE A O 1
ATOM 806 N N . GLU A 1 98 ? -8.778 9.983 5.813 1.00 86.06 98 GLU A N 1
ATOM 807 C CA . GLU A 1 98 ? -9.527 9.076 6.691 1.00 86.06 98 GLU A CA 1
ATOM 808 C C . GLU A 1 98 ? -8.623 8.009 7.331 1.00 86.06 98 GLU A C 1
ATOM 810 O O . GLU A 1 98 ? -8.683 7.785 8.544 1.00 86.06 98 GLU A O 1
ATOM 815 N N . ILE A 1 99 ? -7.756 7.370 6.540 1.00 84.12 99 ILE A N 1
ATOM 816 C CA . ILE A 1 99 ? -6.807 6.369 7.039 1.00 84.12 99 ILE A CA 1
ATOM 817 C C . ILE A 1 99 ? -5.820 7.002 8.024 1.00 84.12 99 ILE A C 1
ATOM 819 O O . ILE A 1 99 ? -5.570 6.431 9.085 1.00 84.12 99 ILE A O 1
ATOM 823 N N . HIS A 1 100 ? -5.319 8.204 7.738 1.00 74.00 100 HIS A N 1
ATOM 824 C CA . HIS A 1 100 ? -4.424 8.917 8.651 1.00 74.00 100 HIS A CA 1
ATOM 825 C C . HIS A 1 100 ? -5.106 9.283 9.976 1.00 74.00 100 HIS A C 1
ATOM 827 O O . HIS A 1 100 ? -4.530 9.065 11.042 1.00 74.00 100 HIS A O 1
ATOM 833 N N . LEU A 1 101 ? -6.360 9.739 9.938 1.00 76.44 101 LEU A N 1
ATOM 834 C CA . LEU A 1 101 ? -7.154 10.002 11.142 1.00 76.44 101 LEU A CA 1
ATOM 835 C C . LEU A 1 101 ? -7.415 8.726 11.956 1.00 76.44 101 LEU A C 1
ATOM 837 O O . LEU A 1 101 ? -7.425 8.777 13.188 1.00 76.44 101 LEU A O 1
ATOM 841 N N . LYS A 1 102 ? -7.604 7.574 11.296 1.00 74.88 102 LYS A N 1
ATOM 842 C CA . LYS A 1 102 ? -7.723 6.273 11.978 1.00 74.88 102 LYS A CA 1
ATOM 843 C C . LYS A 1 102 ? -6.432 5.879 12.699 1.00 74.88 102 LYS A C 1
ATOM 845 O O . LYS A 1 102 ? -6.527 5.346 13.803 1.00 74.88 102 LYS A O 1
ATOM 850 N N . CYS A 1 103 ? -5.258 6.165 12.131 1.00 69.00 103 CYS A N 1
ATOM 851 C CA . CYS A 1 103 ? -3.979 5.946 12.816 1.00 69.00 103 CYS A CA 1
ATOM 852 C C . CYS A 1 103 ? -3.840 6.838 14.057 1.00 69.00 103 CYS A C 1
ATOM 854 O O . CYS A 1 103 ? -3.543 6.340 15.140 1.00 69.00 103 CYS A O 1
ATOM 856 N N . LEU A 1 104 ? -4.145 8.135 13.926 1.00 67.81 104 LEU A N 1
ATOM 857 C CA . LEU A 1 104 ? -4.044 9.107 15.024 1.00 67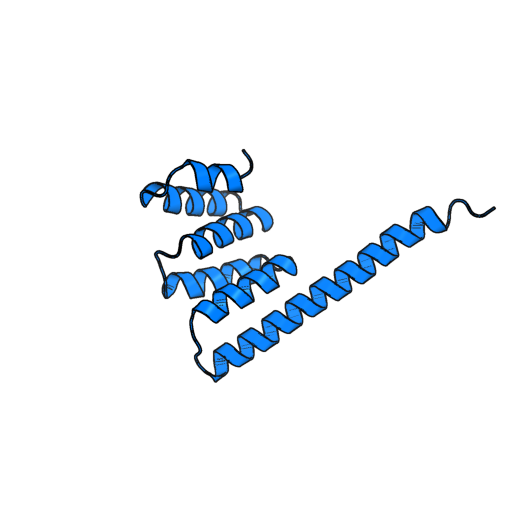.81 104 LEU A CA 1
ATOM 858 C C . LEU A 1 104 ? -4.976 8.762 16.199 1.00 67.81 104 LEU A C 1
ATOM 860 O O . LEU A 1 104 ? -4.566 8.789 17.358 1.00 67.81 104 LEU A O 1
ATOM 864 N N . LYS A 1 105 ? -6.221 8.346 15.922 1.00 65.62 105 LYS A N 1
ATOM 865 C CA . LYS A 1 105 ? -7.184 7.942 16.967 1.00 65.62 105 LYS A CA 1
ATOM 866 C C . LYS A 1 105 ? -6.769 6.695 17.756 1.00 65.62 105 LYS A C 1
ATOM 868 O O . LYS A 1 105 ? -7.283 6.491 18.852 1.00 65.62 105 LYS A O 1
ATOM 873 N N . LYS A 1 106 ? -5.864 5.863 17.230 1.00 62.53 106 LYS A N 1
ATOM 874 C CA . LYS A 1 106 ? -5.346 4.672 17.925 1.00 62.53 106 LYS A CA 1
ATOM 875 C C . LYS A 1 106 ? -4.224 4.978 18.931 1.00 62.53 106 LYS A C 1
ATOM 877 O O . LYS A 1 106 ? -3.661 4.041 19.491 1.00 62.53 106 LYS A O 1
ATOM 882 N N . GLY A 1 107 ? -3.932 6.254 19.203 1.00 55.38 107 GLY A N 1
ATOM 883 C CA . GLY A 1 107 ? -2.884 6.661 20.147 1.00 55.38 107 GLY A CA 1
ATOM 884 C C . GLY A 1 107 ? -1.478 6.567 19.555 1.00 55.38 107 GLY A C 1
ATOM 885 O O . GLY A 1 107 ? -0.504 6.423 20.289 1.00 55.38 107 GLY A O 1
ATOM 886 N N . GLU A 1 108 ? -1.366 6.590 18.227 1.00 57.19 108 GLU A N 1
ATOM 887 C CA . GLU A 1 108 ? -0.079 6.657 17.544 1.00 57.19 108 GLU A CA 1
ATOM 888 C C . GLU A 1 108 ? 0.400 8.106 17.539 1.00 57.19 108 GLU A C 1
ATOM 890 O O . GLU A 1 108 ? -0.339 8.993 17.110 1.00 57.19 108 GLU A O 1
ATOM 895 N N . GLU A 1 109 ? 1.608 8.338 18.065 1.00 54.06 109 GLU A N 1
ATOM 896 C CA . GLU A 1 109 ? 2.184 9.674 18.192 1.00 54.06 109 GLU A CA 1
ATOM 897 C C . GLU A 1 109 ? 2.141 10.413 16.853 1.00 54.06 109 GLU A C 1
ATOM 899 O O . GLU A 1 109 ? 2.641 9.960 15.822 1.00 54.06 109 GLU A O 1
ATOM 904 N N . GLU A 1 110 ? 1.526 11.586 16.913 1.00 56.16 110 GLU A N 1
ATOM 905 C CA . GLU A 1 110 ? 1.248 12.496 15.808 1.00 56.16 110 GLU A CA 1
ATOM 906 C C . GLU A 1 110 ? 2.505 12.813 14.966 1.00 56.16 110 GLU A C 1
ATOM 908 O O . GLU A 1 110 ? 2.417 12.995 13.751 1.00 56.16 110 GLU A O 1
ATOM 913 N N . SER A 1 111 ? 3.690 12.753 15.585 1.00 52.12 111 SER A N 1
ATOM 914 C CA . SER A 1 111 ? 5.003 13.038 14.993 1.00 52.12 111 SER A CA 1
ATOM 915 C C . SER A 1 111 ? 5.381 12.139 13.799 1.00 52.12 111 SER A C 1
ATOM 917 O O . SER A 1 111 ? 5.807 12.650 12.762 1.00 52.12 111 SER A O 1
ATOM 919 N N . ASP A 1 112 ? 5.192 10.816 13.883 1.00 56.28 112 ASP A N 1
ATOM 920 C CA . ASP A 1 112 ? 5.667 9.878 12.841 1.00 56.28 112 ASP A CA 1
ATOM 921 C C . ASP A 1 112 ? 4.772 9.874 11.589 1.00 56.28 112 ASP A C 1
ATOM 923 O O . ASP A 1 112 ? 5.232 9.721 10.446 1.00 56.28 112 ASP A O 1
ATOM 927 N N . ILE A 1 113 ? 3.469 10.070 11.802 1.00 56.50 113 ILE A N 1
ATOM 928 C CA . ILE A 1 113 ? 2.461 10.118 10.739 1.00 56.50 113 ILE A CA 1
ATOM 929 C C . ILE A 1 113 ? 2.569 11.447 9.982 1.00 56.50 113 ILE A C 1
ATOM 931 O O . ILE A 1 113 ? 2.567 11.436 8.749 1.00 56.50 113 ILE A O 1
ATOM 935 N N . LEU A 1 114 ? 2.742 12.572 10.690 1.00 56.12 114 LEU A N 1
ATOM 936 C CA . LEU A 1 114 ? 2.934 13.894 10.083 1.00 56.12 114 LEU A CA 1
ATOM 937 C C . LEU A 1 114 ? 4.239 13.987 9.278 1.00 56.12 114 LEU A C 1
ATOM 939 O O . LEU A 1 114 ? 4.221 14.470 8.146 1.00 56.12 114 LEU A O 1
ATOM 943 N N . TYR A 1 115 ? 5.347 13.439 9.791 1.00 53.97 115 TYR A N 1
ATOM 944 C CA . TYR A 1 115 ? 6.636 13.464 9.086 1.00 53.97 115 TYR A CA 1
ATOM 945 C C . TYR A 1 115 ? 6.599 12.691 7.755 1.00 53.97 115 TYR A C 1
ATOM 947 O O . TYR A 1 115 ? 7.185 13.105 6.754 1.00 53.97 115 TYR A O 1
ATOM 955 N N . THR A 1 116 ? 5.850 11.584 7.700 1.00 52.44 116 THR A N 1
ATOM 956 C CA . THR A 1 116 ? 5.674 10.798 6.464 1.00 52.44 116 THR A CA 1
ATOM 957 C C . THR A 1 116 ? 4.684 11.445 5.481 1.00 52.44 116 THR A C 1
ATOM 959 O O . THR A 1 116 ? 4.734 11.190 4.270 1.00 52.44 116 THR A O 1
ATOM 962 N N . LEU A 1 117 ? 3.785 12.292 5.986 1.00 52.91 117 LEU A N 1
ATOM 963 C CA . LEU A 1 117 ? 2.792 13.026 5.203 1.00 52.91 117 LEU A CA 1
ATOM 964 C C . LEU A 1 117 ? 3.385 14.209 4.431 1.00 52.91 117 LEU A C 1
ATOM 966 O O . LEU A 1 117 ? 2.834 14.565 3.387 1.00 52.91 117 LEU A O 1
ATOM 970 N N . GLY A 1 118 ? 4.528 14.746 4.868 1.00 51.72 118 GLY A N 1
ATOM 971 C CA . GLY A 1 118 ? 5.192 15.862 4.194 1.00 51.72 118 GLY A CA 1
ATOM 972 C C . GLY A 1 118 ? 4.327 17.124 4.159 1.00 51.72 118 GLY A C 1
ATOM 973 O O . GLY A 1 118 ? 4.244 17.773 3.115 1.00 51.72 118 GLY A O 1
ATOM 974 N N . ILE A 1 119 ? 3.647 17.400 5.275 1.00 46.69 119 ILE A N 1
ATOM 975 C CA . ILE A 1 119 ? 3.250 18.754 5.689 1.00 46.69 119 ILE A CA 1
ATOM 976 C C . ILE A 1 119 ? 4.414 19.306 6.510 1.00 46.69 119 ILE A C 1
ATOM 978 O O . ILE A 1 119 ? 4.775 20.478 6.279 1.00 46.69 119 ILE A O 1
#

pLDDT: mean 81.64, std 14.11, range [46.69, 96.31]

Foldseek 3Di:
DPPDPCVVVVVVVVVVVLLVQLVVLLVVLVVLVVVCVVVVDDLVSLVVSLVSNVSSLVLVSSLVSLVVSCVVVVPPPSSLLSNLVSCVSVVVPVVSVVSLVVCVVVVNPPVVSVVSVPD

Secondary structure (DSSP, 8-state):
--TTHHHHHHHHHHHHHHHHHHHHHHHHHHHHHHHHHHHT--THHHHHHHHHHHHTT-HHHHHHHHHHHHHH-TT-HHHHHHHHHHHHHTT-HHHHHHHHHHHHHTT--HHHHHHHHT-

Sequence (119 aa):
MVSLRRFFTLPLTKMSDRWKDKKKLHLAAKSAYLSYKIGKEDPERLLQIAALEMKAEKYNLTIRYLEDYLELNPGSKKALLLLGIAYRRNKDYEKAIEIHLKCLKKGEEESDILYTLGI